Protein AF-A0A0E4FQ91-F1 (afdb_monomer)

Solvent-accessible surface area (backbone atoms only — not comparable to full-atom values): 6405 Å² total; per-residue (Å²): 101,72,66,59,53,52,52,49,54,52,40,51,54,29,54,57,52,26,75,85,38,66,80,41,80,33,44,67,47,39,38,51,47,32,55,51,49,42,51,48,58,77,73,43,95,72,67,64,98,44,74,64,56,58,51,52,53,44,43,34,35,51,41,49,31,54,45,50,49,23,58,76,69,68,33,64,66,58,38,54,52,44,76,73,67,38,59,48,54,53,57,61,67,82,52,74,86,79,77,82,76,76,69,76,85,79,85,80,134

Radius of gyration: 15.17 Å; Cα contacts (8 Å, |Δi|>4): 86; chains: 1; bounding box: 36×26×53 Å

Mean predicted aligned error: 7.21 Å

pLDDT: mean 83.32, std 15.65, range [38.06, 96.88]

Structure (mmCIF, N/CA/C/O backbone):
data_AF-A0A0E4FQ91-F1
#
_entry.id   AF-A0A0E4FQ91-F1
#
loop_
_atom_site.group_PDB
_atom_site.id
_atom_site.type_symbol
_atom_site.label_atom_id
_atom_site.label_alt_id
_atom_site.label_comp_id
_atom_site.label_asym_id
_atom_site.label_entity_id
_atom_site.label_seq_id
_atom_site.pdbx_PDB_ins_code
_atom_site.Cartn_x
_atom_site.Cartn_y
_atom_site.Cartn_z
_atom_site.occupancy
_atom_site.B_iso_or_equiv
_atom_site.auth_seq_id
_atom_site.auth_comp_id
_atom_site.auth_asym_id
_atom_site.auth_atom_id
_atom_site.pdbx_PDB_model_num
ATOM 1 N N . MET A 1 1 ? 5.408 -4.287 -18.790 1.00 55.72 1 MET A N 1
ATOM 2 C CA . MET A 1 1 ? 5.088 -2.857 -18.573 1.00 55.72 1 MET A CA 1
ATOM 3 C C . MET A 1 1 ? 3.587 -2.565 -18.554 1.00 55.72 1 MET A C 1
ATOM 5 O O . MET A 1 1 ? 3.161 -1.985 -17.570 1.00 55.72 1 MET A O 1
ATOM 9 N N . SER A 1 2 ? 2.768 -3.001 -19.529 1.00 72.88 2 SER A N 1
ATOM 10 C CA . SER A 1 2 ? 1.304 -2.787 -19.432 1.00 72.88 2 SER A CA 1
ATOM 11 C C . SER A 1 2 ? 0.683 -3.455 -18.199 1.00 72.88 2 SER A C 1
ATOM 13 O O . SER A 1 2 ? -0.237 -2.898 -17.622 1.00 72.88 2 SER A O 1
ATOM 15 N N . ALA A 1 3 ? 1.227 -4.597 -17.761 1.00 75.25 3 ALA A N 1
ATOM 16 C CA . ALA A 1 3 ? 0.795 -5.275 -16.539 1.00 75.25 3 ALA A CA 1
ATOM 17 C C . ALA A 1 3 ? 1.062 -4.448 -15.267 1.00 75.25 3 ALA A C 1
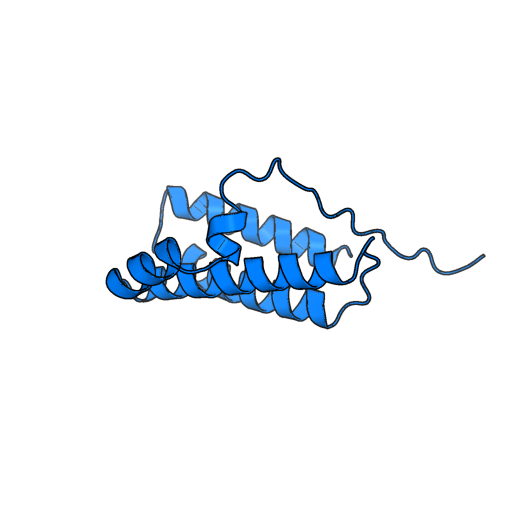ATOM 19 O O . ALA A 1 3 ? 0.170 -4.316 -14.446 1.00 75.25 3 ALA A O 1
ATOM 20 N N . ILE A 1 4 ? 2.247 -3.838 -15.128 1.00 81.81 4 ILE A N 1
ATOM 21 C CA . ILE A 1 4 ? 2.584 -2.991 -13.967 1.00 81.81 4 ILE A CA 1
ATOM 22 C C . ILE A 1 4 ? 1.685 -1.751 -13.937 1.00 81.81 4 ILE A C 1
ATOM 24 O O . ILE A 1 4 ? 1.090 -1.460 -12.905 1.00 81.81 4 ILE A O 1
ATOM 28 N N . SER A 1 5 ? 1.536 -1.056 -15.070 1.00 83.81 5 SER A N 1
ATOM 29 C CA . SER A 1 5 ? 0.665 0.123 -15.161 1.00 83.81 5 SER A CA 1
ATOM 30 C C . SER A 1 5 ? -0.794 -0.216 -14.849 1.00 83.81 5 SER A C 1
ATOM 32 O O . SER A 1 5 ? -1.398 0.453 -14.021 1.00 83.81 5 SER A O 1
ATOM 34 N N . ALA A 1 6 ? -1.331 -1.299 -15.422 1.00 85.44 6 ALA A N 1
ATOM 35 C CA . ALA A 1 6 ? -2.694 -1.745 -15.139 1.00 85.44 6 ALA A CA 1
ATOM 36 C C . ALA A 1 6 ? -2.888 -2.145 -13.666 1.00 85.44 6 ALA A C 1
ATOM 38 O O . ALA A 1 6 ? -3.923 -1.840 -13.078 1.00 85.44 6 ALA A O 1
ATOM 39 N N . SER A 1 7 ? -1.891 -2.788 -13.047 1.00 85.75 7 SER A N 1
ATOM 40 C CA . SER A 1 7 ? -1.927 -3.123 -11.619 1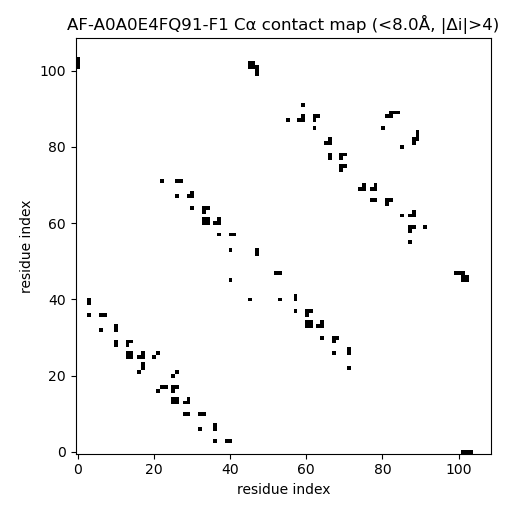.00 85.75 7 SER A CA 1
ATOM 41 C C . SER A 1 7 ? -1.921 -1.878 -10.731 1.00 85.75 7 SER A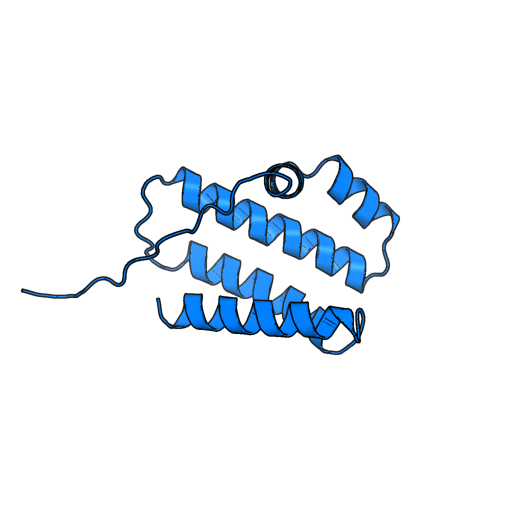 C 1
ATOM 43 O O . SER A 1 7 ? -2.646 -1.841 -9.741 1.00 85.75 7 SER A O 1
ATOM 45 N N . ILE A 1 8 ? -1.143 -0.849 -11.084 1.00 88.50 8 ILE A N 1
ATOM 46 C CA . ILE A 1 8 ? -1.132 0.432 -10.364 1.00 88.50 8 ILE A CA 1
ATOM 47 C C . ILE A 1 8 ? -2.479 1.145 -10.523 1.00 88.50 8 ILE A C 1
ATOM 49 O O . ILE A 1 8 ? -3.040 1.599 -9.532 1.00 88.50 8 ILE A O 1
ATOM 53 N N . GLU A 1 9 ? -3.028 1.211 -11.736 1.00 89.75 9 GLU A N 1
ATOM 54 C CA . GLU A 1 9 ? -4.341 1.820 -11.988 1.00 89.75 9 GLU A CA 1
ATOM 55 C C . GLU A 1 9 ? -5.449 1.125 -11.185 1.00 89.75 9 GLU A C 1
ATOM 57 O O . GLU A 1 9 ? -6.243 1.789 -10.520 1.00 89.75 9 GLU A O 1
ATOM 62 N N . ALA A 1 10 ? -5.471 -0.211 -11.185 1.00 90.31 10 ALA A N 1
ATOM 63 C CA . ALA A 1 10 ? -6.420 -0.983 -10.389 1.00 90.31 10 ALA A CA 1
ATOM 64 C C . ALA A 1 10 ? -6.263 -0.710 -8.885 1.00 90.31 10 ALA A C 1
ATOM 66 O O . ALA A 1 10 ? -7.258 -0.496 -8.194 1.00 90.31 10 ALA A O 1
ATOM 67 N N . LEU A 1 11 ? -5.021 -0.658 -8.392 1.00 92.50 11 LEU A N 1
ATOM 68 C CA . LEU A 1 11 ? -4.720 -0.352 -6.996 1.00 92.50 11 LEU A CA 1
ATOM 69 C C . LEU A 1 11 ? -5.211 1.048 -6.598 1.00 92.50 11 LEU A C 1
ATOM 71 O O . LEU A 1 11 ? -5.827 1.189 -5.546 1.00 92.50 11 LEU A O 1
ATOM 75 N N . VAL A 1 12 ? -4.987 2.065 -7.435 1.00 91.88 12 VAL A N 1
ATOM 76 C CA . VAL A 1 12 ? -5.462 3.437 -7.185 1.00 91.88 12 VAL A CA 1
ATOM 77 C C . VAL A 1 12 ? -6.986 3.479 -7.100 1.00 91.88 12 VAL A C 1
ATOM 79 O O . VAL A 1 12 ? -7.524 4.075 -6.172 1.00 91.88 12 VAL A O 1
ATOM 82 N N . LEU A 1 13 ? -7.683 2.809 -8.022 1.00 92.19 13 LEU A N 1
ATOM 83 C CA . LEU A 1 13 ? -9.147 2.747 -8.012 1.00 92.19 13 LEU A CA 1
ATOM 84 C C . LEU A 1 13 ? -9.695 2.029 -6.773 1.00 92.19 13 LEU A C 1
ATOM 86 O O . LEU A 1 13 ? -10.714 2.445 -6.228 1.00 92.19 13 LEU A O 1
ATOM 90 N N . ASP A 1 14 ? -9.049 0.952 -6.325 1.00 93.62 14 ASP A N 1
ATOM 91 C CA . ASP A 1 14 ? -9.479 0.246 -5.116 1.00 93.62 14 ASP A CA 1
ATOM 92 C C . ASP A 1 14 ? -9.211 1.071 -3.847 1.00 93.62 14 ASP A C 1
ATOM 94 O O . ASP A 1 14 ? -10.063 1.101 -2.960 1.00 93.62 14 ASP A O 1
ATOM 98 N N . VAL A 1 15 ? -8.088 1.796 -3.771 1.00 91.31 15 VAL A N 1
ATOM 99 C CA . VAL A 1 15 ? -7.806 2.728 -2.664 1.00 91.31 15 VAL A CA 1
ATOM 100 C C . VAL A 1 15 ? -8.810 3.885 -2.638 1.00 91.31 15 VAL A C 1
ATOM 102 O O . VAL A 1 15 ? -9.291 4.234 -1.564 1.00 91.31 15 VAL A O 1
ATOM 105 N N . ASP A 1 16 ? -9.175 4.447 -3.792 1.00 92.12 16 ASP A N 1
ATOM 106 C CA . ASP A 1 16 ? -10.173 5.522 -3.892 1.00 92.12 16 ASP A CA 1
ATOM 107 C C . ASP A 1 16 ? -11.542 5.075 -3.350 1.00 92.12 16 ASP A C 1
ATOM 109 O O . ASP A 1 16 ? -12.130 5.736 -2.496 1.00 92.12 16 ASP A O 1
ATOM 113 N N . ARG A 1 17 ? -11.996 3.869 -3.720 1.00 90.75 17 ARG A N 1
ATOM 114 C CA . ARG A 1 17 ? -13.243 3.280 -3.190 1.00 90.75 17 ARG A CA 1
ATOM 115 C C . ARG A 1 17 ? -13.242 3.102 -1.671 1.00 90.75 17 ARG A C 1
ATOM 117 O O . ARG A 1 17 ? -14.308 3.094 -1.057 1.00 90.75 17 ARG A O 1
ATOM 124 N N . MET A 1 18 ? -12.073 2.934 -1.053 1.00 90.69 18 MET A N 1
ATOM 125 C CA . MET A 1 18 ? -11.973 2.811 0.403 1.00 90.69 18 MET A CA 1
ATOM 126 C C . MET A 1 18 ? -12.255 4.125 1.143 1.00 90.69 18 MET A C 1
ATOM 128 O O . MET A 1 18 ? -12.446 4.085 2.355 1.00 90.69 18 MET A O 1
ATOM 132 N N . ILE A 1 19 ? -12.294 5.276 0.465 1.00 89.00 19 ILE A N 1
ATOM 133 C CA . ILE A 1 19 ? -12.696 6.544 1.093 1.00 89.00 19 ILE A CA 1
ATOM 134 C C . ILE A 1 19 ? -14.153 6.456 1.561 1.00 89.00 19 ILE A C 1
ATOM 136 O O . ILE A 1 19 ? -14.461 6.836 2.692 1.00 89.00 19 ILE A O 1
ATOM 140 N N . ASP A 1 20 ? -15.021 5.898 0.716 1.00 92.06 20 ASP A N 1
ATOM 141 C CA . ASP A 1 20 ? -16.444 5.728 1.012 1.00 92.06 20 ASP A CA 1
ATOM 142 C C . ASP A 1 20 ? -16.711 4.463 1.840 1.00 92.06 20 ASP A C 1
ATOM 144 O O . ASP A 1 20 ? -17.520 4.482 2.770 1.00 92.06 20 ASP A O 1
ATOM 148 N N . GLU A 1 21 ? -16.009 3.361 1.540 1.00 91.56 21 GLU A N 1
ATOM 149 C CA . GLU A 1 21 ? -16.174 2.076 2.231 1.00 91.56 21 GLU A CA 1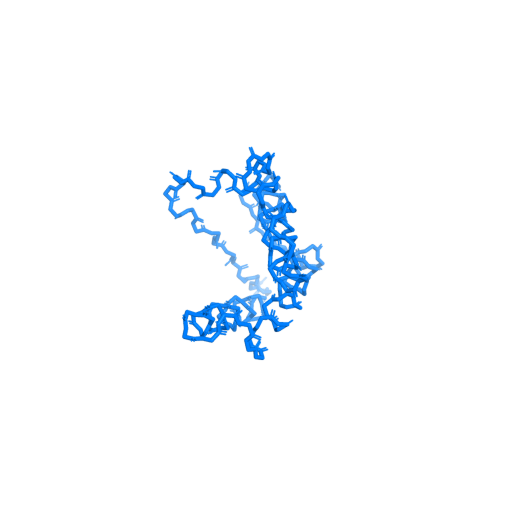
ATOM 150 C C . GLU A 1 21 ? -14.826 1.491 2.717 1.00 91.56 21 GLU A C 1
ATOM 152 O O . GLU A 1 21 ? -14.288 0.547 2.128 1.00 91.56 21 GLU A O 1
ATOM 157 N N . PRO A 1 22 ? -14.269 1.991 3.841 1.00 84.19 22 PRO A N 1
ATOM 158 C CA . PRO A 1 22 ? -12.899 1.673 4.272 1.00 84.19 22 PRO A CA 1
ATOM 159 C C . PRO A 1 22 ? -12.627 0.202 4.599 1.00 84.19 22 PRO A C 1
ATOM 161 O O . PRO A 1 22 ? -11.478 -0.232 4.620 1.00 84.19 22 PRO A O 1
ATOM 164 N N . PHE A 1 23 ? -13.676 -0.565 4.897 1.00 90.12 23 PHE A N 1
ATOM 165 C CA . PHE A 1 23 ? -13.588 -1.978 5.277 1.00 90.12 23 PHE A CA 1
ATOM 166 C C . PHE A 1 23 ? -14.379 -2.897 4.337 1.00 90.12 23 PHE A C 1
ATOM 168 O O . PHE A 1 23 ? -14.628 -4.047 4.697 1.00 90.12 23 PHE A O 1
ATOM 175 N N . GLY A 1 24 ? -14.798 -2.383 3.176 1.00 90.50 24 GLY A N 1
ATOM 176 C CA . GLY A 1 24 ? -15.525 -3.143 2.163 1.00 90.50 24 GLY A CA 1
ATOM 177 C C . GLY A 1 24 ? -14.619 -4.060 1.343 1.00 90.50 24 GLY A C 1
ATOM 178 O O . GLY A 1 24 ? -13.446 -4.277 1.662 1.00 90.50 24 GLY A O 1
ATOM 179 N N . ASP A 1 25 ? -15.149 -4.559 0.228 1.00 93.81 25 ASP A N 1
ATOM 180 C CA . ASP A 1 25 ? -14.460 -5.512 -0.655 1.00 93.81 25 ASP A CA 1
ATOM 181 C C . ASP A 1 25 ? -13.154 -4.971 -1.261 1.00 93.81 25 ASP A C 1
ATOM 183 O O . ASP A 1 25 ? -12.298 -5.750 -1.690 1.00 93.81 25 ASP A O 1
ATOM 187 N N . SER A 1 26 ? -12.981 -3.648 -1.293 1.00 93.81 26 SER A N 1
ATOM 188 C CA . SER A 1 26 ? -11.766 -2.996 -1.788 1.00 93.81 26 SER A CA 1
ATOM 189 C C . SER A 1 26 ? -10.554 -3.255 -0.891 1.00 93.81 26 SER A C 1
ATOM 191 O O . S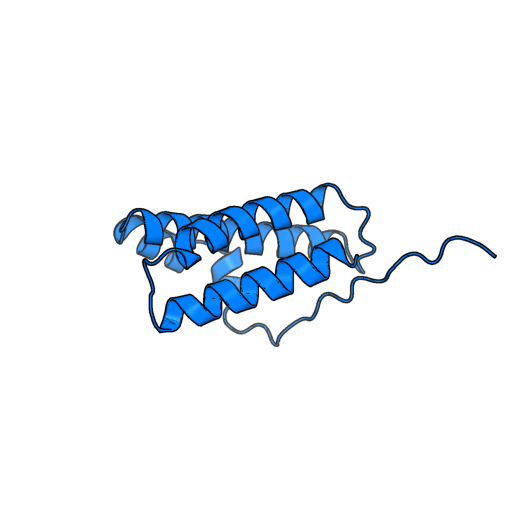ER A 1 26 ? -9.451 -3.417 -1.401 1.00 93.81 26 SER A O 1
ATOM 193 N N . LEU A 1 27 ? -10.723 -3.375 0.430 1.00 94.19 27 LEU A N 1
ATOM 194 C CA . LEU A 1 27 ? -9.589 -3.532 1.349 1.00 94.19 27 LEU A CA 1
ATOM 195 C C . LEU A 1 27 ? -8.820 -4.857 1.132 1.00 94.19 27 LEU A C 1
ATOM 197 O O . LEU A 1 27 ? -7.600 -4.814 0.948 1.00 94.19 27 LEU A O 1
ATOM 201 N N . PRO A 1 28 ? -9.472 -6.037 1.075 1.00 96.06 28 PRO A N 1
ATOM 202 C CA . PRO A 1 28 ? -8.796 -7.284 0.708 1.00 96.06 28 PRO A CA 1
ATOM 203 C C . PRO A 1 28 ? -8.141 -7.250 -0.682 1.00 96.06 28 PRO A C 1
ATOM 205 O O . PRO A 1 28 ? -7.094 -7.875 -0.887 1.00 96.06 28 PRO A O 1
ATOM 208 N N . ARG A 1 29 ? -8.734 -6.515 -1.636 1.00 95.62 29 ARG A N 1
ATOM 209 C CA . ARG A 1 29 ? -8.174 -6.333 -2.983 1.00 95.62 29 ARG A CA 1
ATOM 210 C C . ARG A 1 29 ? -6.905 -5.497 -2.944 1.00 95.62 29 ARG A C 1
ATOM 212 O O . ARG A 1 29 ? -5.905 -5.942 -3.491 1.00 95.62 29 ARG A O 1
ATOM 219 N N . VAL A 1 30 ? -6.899 -4.369 -2.233 1.00 95.38 30 VAL A N 1
ATOM 220 C CA . VAL A 1 30 ? -5.706 -3.529 -2.035 1.00 95.38 30 VAL A CA 1
ATOM 221 C C . VAL A 1 30 ? -4.558 -4.341 -1.442 1.00 95.38 30 VAL A C 1
ATOM 223 O O . VAL A 1 30 ? -3.459 -4.329 -1.989 1.00 95.38 30 VAL A O 1
ATOM 226 N N . ILE A 1 31 ? -4.813 -5.108 -0.376 1.00 96.19 31 ILE A N 1
ATOM 227 C CA . ILE A 1 31 ? -3.795 -5.960 0.262 1.00 96.19 31 ILE A CA 1
ATOM 228 C C . ILE A 1 31 ? -3.205 -6.948 -0.758 1.00 96.19 31 ILE A C 1
ATOM 230 O O . ILE A 1 31 ? -1.987 -7.050 -0.903 1.00 96.19 31 ILE A O 1
ATOM 234 N N . THR A 1 32 ? -4.062 -7.635 -1.514 1.00 96.12 32 THR A N 1
ATOM 235 C CA . THR A 1 32 ? -3.629 -8.617 -2.519 1.00 96.12 32 THR A CA 1
ATOM 236 C C . THR A 1 32 ? -2.857 -7.959 -3.668 1.00 96.12 32 THR A C 1
ATOM 238 O O . THR A 1 32 ? -1.800 -8.448 -4.070 1.00 96.12 32 THR A O 1
ATOM 241 N N . SER A 1 33 ? -3.350 -6.829 -4.176 1.00 94.56 33 SER A N 1
ATOM 242 C CA . SER A 1 33 ? -2.750 -6.074 -5.276 1.00 94.56 33 SER A CA 1
ATOM 243 C C . SER A 1 33 ? -1.384 -5.503 -4.906 1.00 94.56 33 SER A C 1
ATOM 245 O O . SER A 1 33 ? -0.476 -5.555 -5.729 1.00 94.56 33 SER A O 1
ATOM 247 N N . LEU A 1 34 ? -1.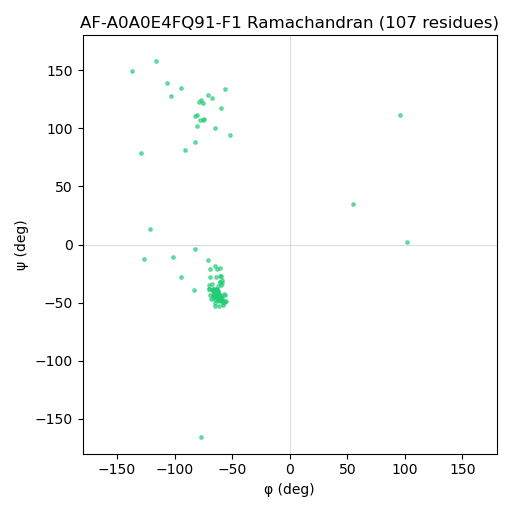190 -5.034 -3.667 1.00 95.62 34 LEU A N 1
ATOM 248 C CA . LEU A 1 34 ? 0.115 -4.580 -3.172 1.00 95.62 34 LEU A CA 1
ATOM 249 C C . LEU A 1 34 ? 1.146 -5.715 -3.178 1.00 95.62 34 LEU A C 1
ATOM 251 O O . LEU A 1 34 ? 2.247 -5.546 -3.703 1.00 95.62 34 LEU A O 1
ATOM 255 N N . ALA A 1 35 ? 0.778 -6.890 -2.657 1.00 94.50 35 ALA A N 1
ATOM 256 C CA . ALA A 1 35 ? 1.654 -8.060 -2.664 1.00 94.50 35 ALA A CA 1
ATOM 257 C C . ALA A 1 35 ? 1.979 -8.521 -4.096 1.00 94.50 35 ALA A C 1
ATOM 259 O O . ALA A 1 35 ? 3.137 -8.793 -4.414 1.00 94.50 35 ALA A O 1
ATOM 260 N N . SER A 1 36 ? 0.972 -8.554 -4.975 1.00 93.75 36 SER A N 1
ATOM 261 C CA . SER A 1 36 ? 1.141 -8.938 -6.379 1.00 93.75 36 SER A CA 1
ATOM 262 C C . SER A 1 36 ? 1.994 -7.940 -7.162 1.00 93.75 36 SER A C 1
ATOM 264 O O . 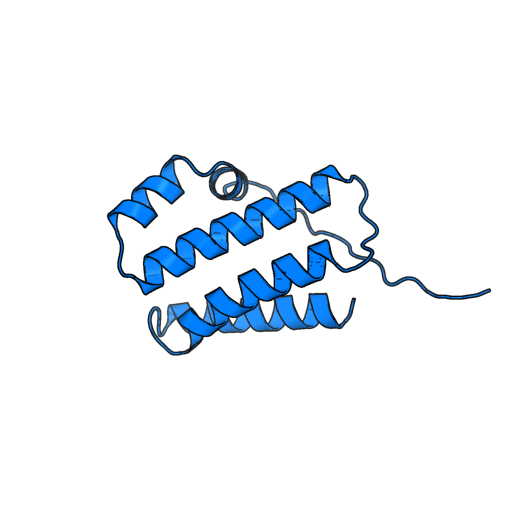SER A 1 36 ? 2.801 -8.350 -7.996 1.00 93.75 36 SER A O 1
ATOM 266 N N . LEU A 1 37 ? 1.827 -6.637 -6.927 1.00 92.38 37 LEU A N 1
ATOM 267 C CA . LEU A 1 37 ? 2.610 -5.595 -7.585 1.00 92.38 37 LEU A CA 1
ATOM 268 C C . LEU A 1 37 ? 4.073 -5.660 -7.145 1.00 92.38 37 LEU A C 1
ATOM 270 O O . LEU A 1 37 ? 4.955 -5.606 -7.998 1.00 92.38 37 LEU A O 1
ATOM 274 N N . ARG A 1 38 ? 4.327 -5.855 -5.845 1.00 92.69 38 ARG A N 1
ATOM 275 C CA . ARG A 1 38 ? 5.678 -6.063 -5.307 1.00 92.69 38 ARG A CA 1
ATOM 276 C C . ARG A 1 38 ? 6.366 -7.250 -5.982 1.00 92.69 38 ARG A C 1
ATOM 278 O O . ARG A 1 38 ? 7.478 -7.109 -6.476 1.00 92.69 38 ARG A O 1
ATOM 285 N N . GLU A 1 39 ? 5.685 -8.392 -6.067 1.00 90.94 39 GLU A N 1
ATOM 286 C CA . GLU A 1 39 ? 6.217 -9.584 -6.741 1.00 90.94 39 GLU A CA 1
ATOM 287 C C . GLU A 1 39 ? 6.475 -9.335 -8.233 1.00 90.94 39 GLU A C 1
ATOM 289 O O . GLU A 1 39 ? 7.510 -9.719 -8.774 1.00 90.94 39 GLU A O 1
ATOM 294 N N . THR A 1 40 ? 5.558 -8.631 -8.901 1.00 88.88 40 THR A N 1
ATOM 295 C CA . THR A 1 40 ? 5.712 -8.275 -10.318 1.00 88.88 40 THR A CA 1
ATOM 296 C C . THR A 1 40 ? 6.935 -7.387 -10.533 1.00 88.88 40 THR A C 1
ATOM 298 O O . THR A 1 40 ? 7.660 -7.589 -11.502 1.00 88.88 40 THR A O 1
ATOM 301 N N . ILE A 1 41 ? 7.186 -6.422 -9.645 1.00 87.56 41 ILE A N 1
ATOM 302 C CA . ILE A 1 41 ? 8.360 -5.543 -9.720 1.00 87.56 41 ILE A CA 1
ATOM 303 C C . ILE A 1 41 ? 9.655 -6.338 -9.534 1.00 87.56 41 ILE A C 1
ATOM 305 O O . ILE A 1 41 ? 10.589 -6.137 -10.300 1.00 87.56 41 ILE A O 1
ATOM 309 N N . LEU A 1 42 ? 9.696 -7.272 -8.580 1.00 86.19 42 LEU A N 1
ATOM 310 C CA . LEU A 1 42 ? 10.886 -8.086 -8.302 1.00 86.19 42 LEU A CA 1
ATOM 311 C C . LEU A 1 42 ? 11.218 -9.098 -9.408 1.00 86.19 42 LEU A C 1
ATOM 313 O O . LEU A 1 42 ? 12.375 -9.474 -9.572 1.00 86.19 42 LEU A O 1
ATOM 317 N N . THR A 1 43 ? 10.210 -9.562 -10.147 1.00 86.12 43 THR A N 1
ATOM 318 C CA . THR A 1 43 ? 10.360 -10.611 -11.173 1.00 86.12 43 THR A CA 1
ATOM 319 C C . THR A 1 43 ? 10.398 -10.075 -12.602 1.00 86.12 43 THR A C 1
ATOM 321 O O . THR A 1 43 ? 10.702 -10.822 -13.532 1.00 86.12 43 THR A O 1
ATOM 324 N N . THR A 1 44 ? 10.087 -8.793 -12.800 1.00 82.88 44 THR A N 1
ATOM 325 C CA . THR A 1 44 ? 10.157 -8.138 -14.108 1.00 82.88 44 THR A CA 1
ATOM 326 C C . THR A 1 44 ? 11.498 -7.435 -14.262 1.00 82.88 44 THR A C 1
ATOM 328 O O . THR A 1 44 ? 11.893 -6.664 -13.395 1.00 82.88 44 THR A O 1
ATOM 331 N N . ASP A 1 45 ? 12.148 -7.599 -15.415 1.00 78.44 45 ASP A N 1
ATOM 332 C CA . ASP A 1 45 ? 13.300 -6.772 -15.784 1.00 78.44 45 ASP A CA 1
ATOM 333 C C . ASP A 1 45 ? 12.860 -5.306 -15.956 1.00 78.44 45 ASP A C 1
ATOM 335 O O . ASP A 1 45 ? 12.274 -4.923 -16.978 1.00 78.44 45 ASP A O 1
ATOM 339 N N . ILE A 1 46 ? 13.117 -4.481 -14.940 1.00 77.56 46 ILE A N 1
ATOM 340 C CA . ILE A 1 46 ? 12.833 -3.044 -14.940 1.00 77.56 46 ILE A CA 1
ATOM 341 C C . ILE A 1 46 ? 14.140 -2.285 -15.157 1.00 77.56 46 ILE A C 1
ATOM 343 O O . ILE A 1 46 ? 15.120 -2.480 -14.446 1.00 77.56 46 ILE A O 1
ATOM 347 N N . LEU A 1 47 ? 14.139 -1.386 -16.141 1.00 72.62 47 LEU A N 1
ATOM 348 C CA . LEU A 1 47 ? 15.188 -0.381 -16.284 1.00 72.62 47 LEU A CA 1
ATOM 349 C C . LEU A 1 47 ? 14.886 0.762 -15.312 1.00 72.62 47 LEU A C 1
ATOM 351 O O . LEU A 1 47 ? 13.895 1.468 -15.503 1.00 72.62 47 LEU A O 1
ATOM 355 N N . ALA A 1 48 ? 15.725 0.906 -14.292 1.00 74.06 48 ALA A N 1
ATOM 356 C CA . ALA A 1 48 ? 15.731 2.023 -13.354 1.00 74.06 48 ALA A CA 1
ATOM 357 C C . ALA A 1 48 ? 17.046 2.803 -13.483 1.00 74.06 48 ALA A C 1
ATOM 359 O O . ALA A 1 48 ? 18.033 2.262 -13.992 1.00 74.06 48 ALA A O 1
ATOM 360 N N . ASP A 1 49 ? 17.037 4.064 -13.051 1.00 75.00 49 ASP A N 1
ATOM 361 C CA . ASP A 1 49 ? 18.228 4.915 -13.075 1.00 75.00 49 ASP A CA 1
ATOM 362 C C . ASP A 1 49 ? 19.253 4.437 -12.027 1.00 75.00 49 ASP A C 1
ATOM 364 O O . ASP A 1 49 ? 20.454 4.435 -12.305 1.00 75.00 49 ASP A O 1
ATOM 368 N N . ASP A 1 50 ? 18.779 3.938 -10.877 1.00 78.62 50 ASP A N 1
ATOM 369 C CA . ASP A 1 50 ? 19.573 3.224 -9.872 1.00 78.62 50 ASP A CA 1
ATOM 370 C C . ASP A 1 50 ? 18.827 1.978 -9.339 1.00 78.62 50 ASP A C 1
ATOM 372 O O . ASP A 1 50 ? 17.600 1.935 -9.251 1.00 78.62 50 ASP A O 1
ATOM 376 N N . ALA A 1 51 ? 19.572 0.940 -8.946 1.00 78.62 51 ALA A N 1
ATOM 377 C CA . ALA A 1 51 ? 19.035 -0.219 -8.234 1.00 78.62 51 ALA A CA 1
ATOM 378 C C . ALA A 1 51 ? 18.361 0.186 -6.910 1.00 78.62 51 ALA A C 1
ATOM 380 O O . ALA A 1 51 ? 17.376 -0.438 -6.505 1.00 78.62 51 ALA A O 1
ATOM 381 N N . SER A 1 52 ? 18.840 1.266 -6.284 1.00 84.38 52 SER A N 1
ATOM 382 C CA . SER A 1 52 ? 18.230 1.841 -5.082 1.00 84.38 52 SER A CA 1
ATOM 383 C C . SER A 1 52 ? 16.778 2.299 -5.302 1.00 84.38 52 SER A C 1
ATOM 385 O O . SER A 1 52 ? 15.972 2.211 -4.375 1.00 84.38 52 SER A O 1
ATOM 387 N N . ASP A 1 53 ? 16.388 2.671 -6.529 1.00 83.50 53 ASP A N 1
ATOM 388 C CA . ASP A 1 53 ? 15.002 3.040 -6.855 1.00 83.50 53 ASP A CA 1
ATOM 389 C C . ASP A 1 53 ? 14.056 1.832 -6.765 1.00 83.50 53 ASP A C 1
ATOM 391 O O . ASP A 1 53 ? 12.926 1.942 -6.279 1.00 83.50 53 ASP A O 1
ATOM 395 N N . ILE A 1 54 ? 14.519 0.656 -7.211 1.00 85.50 54 ILE A N 1
ATOM 396 C CA . ILE A 1 54 ? 13.752 -0.598 -7.141 1.00 85.50 54 ILE A CA 1
ATOM 397 C C . ILE A 1 54 ? 13.626 -1.073 -5.690 1.00 85.50 54 ILE A C 1
ATOM 399 O O . ILE A 1 54 ? 12.561 -1.545 -5.277 1.00 85.50 54 ILE A O 1
ATOM 403 N N . GLU A 1 55 ? 14.679 -0.913 -4.892 1.00 87.25 55 GLU A N 1
ATOM 404 C CA . GLU A 1 55 ? 14.639 -1.205 -3.458 1.00 87.25 55 GLU A CA 1
ATOM 405 C C . GLU A 1 55 ? 13.663 -0.272 -2.730 1.00 87.25 55 GLU A C 1
ATOM 407 O O . GLU A 1 55 ? 12.817 -0.744 -1.967 1.00 87.25 55 GLU A O 1
ATOM 412 N N . ALA A 1 56 ? 13.703 1.030 -3.026 1.00 87.81 56 ALA A N 1
ATOM 413 C CA . ALA A 1 56 ? 12.831 2.030 -2.415 1.00 87.81 56 ALA A CA 1
ATOM 414 C C . ALA A 1 56 ? 11.345 1.793 -2.736 1.00 87.81 56 ALA A C 1
ATOM 416 O O . ALA A 1 56 ? 10.504 1.804 -1.828 1.00 87.81 56 ALA A O 1
ATOM 417 N N . ILE A 1 57 ? 10.995 1.517 -4.001 1.00 87.38 57 I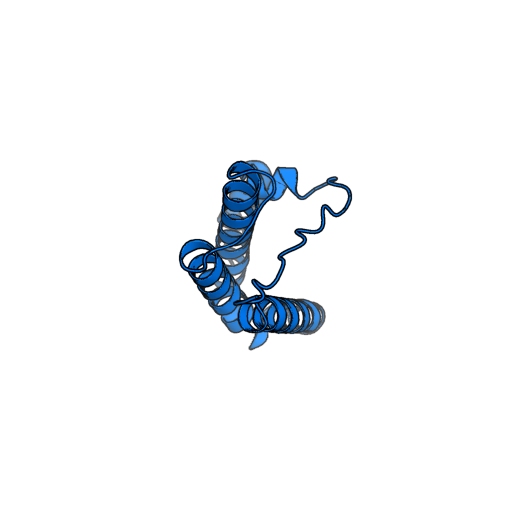LE A N 1
ATOM 418 C CA . ILE A 1 57 ? 9.600 1.216 -4.365 1.00 87.38 57 ILE A CA 1
ATOM 419 C C . ILE A 1 57 ? 9.133 -0.105 -3.743 1.00 87.38 57 ILE A C 1
ATOM 421 O O . ILE A 1 57 ? 8.003 -0.195 -3.264 1.00 87.38 57 ILE A O 1
ATOM 425 N N . THR A 1 58 ? 10.001 -1.118 -3.675 1.00 91.06 58 THR A N 1
ATOM 426 C CA . THR A 1 58 ? 9.673 -2.408 -3.050 1.00 91.06 58 THR A CA 1
ATOM 427 C C . THR A 1 58 ? 9.437 -2.248 -1.548 1.00 91.06 58 THR A C 1
ATOM 429 O O . THR A 1 58 ? 8.453 -2.777 -1.027 1.00 91.06 58 THR A O 1
ATOM 432 N N . ALA A 1 59 ? 10.285 -1.478 -0.860 1.00 92.88 59 ALA A N 1
ATOM 433 C CA . ALA A 1 59 ? 10.127 -1.159 0.557 1.00 92.88 59 ALA A CA 1
ATOM 434 C C . ALA A 1 59 ? 8.831 -0.377 0.821 1.00 92.88 59 ALA A C 1
ATOM 436 O O . ALA A 1 59 ? 8.109 -0.672 1.773 1.00 92.88 59 ALA A O 1
ATOM 437 N N . THR A 1 60 ? 8.485 0.560 -0.065 1.00 91.94 60 THR A N 1
ATOM 438 C CA . THR A 1 60 ? 7.227 1.318 0.007 1.00 91.94 60 THR A CA 1
ATOM 439 C C . THR A 1 60 ? 6.007 0.402 -0.123 1.00 91.94 60 THR A C 1
ATOM 441 O O . THR A 1 60 ? 5.088 0.462 0.696 1.00 91.94 60 THR A O 1
ATOM 444 N N . LEU A 1 61 ? 5.998 -0.493 -1.116 1.00 93.75 61 LEU A N 1
ATOM 445 C CA . LEU A 1 61 ? 4.899 -1.443 -1.316 1.00 93.75 61 LEU A CA 1
ATOM 446 C C . LEU A 1 61 ? 4.753 -2.418 -0.145 1.00 93.75 61 LEU A C 1
ATOM 448 O O . LEU A 1 61 ? 3.629 -2.729 0.254 1.00 93.75 61 LEU A O 1
ATOM 452 N N . ASP A 1 62 ? 5.868 -2.883 0.425 1.00 95.62 62 ASP A N 1
ATOM 453 C CA . ASP A 1 62 ? 5.850 -3.746 1.607 1.00 95.62 62 ASP A CA 1
ATOM 454 C C . ASP A 1 62 ? 5.290 -3.024 2.839 1.00 95.62 62 ASP A C 1
ATOM 456 O O . ASP A 1 62 ? 4.429 -3.555 3.547 1.00 95.62 62 ASP A O 1
ATOM 460 N N . SER A 1 63 ? 5.720 -1.781 3.052 1.00 94.50 63 SER A N 1
ATOM 461 C CA . SER A 1 63 ? 5.227 -0.929 4.128 1.00 94.50 63 SER A CA 1
ATOM 462 C C . SER A 1 63 ? 3.714 -0.718 4.039 1.00 94.50 63 SER A C 1
ATOM 464 O O . SER A 1 63 ? 2.975 -1.016 4.986 1.00 94.50 63 SER A O 1
ATOM 466 N N . PHE A 1 64 ? 3.212 -0.325 2.864 1.00 94.62 64 PHE A N 1
ATOM 467 C CA . PHE A 1 64 ? 1.775 -0.176 2.639 1.00 94.62 64 PHE A CA 1
ATOM 468 C C . PHE A 1 64 ? 1.033 -1.495 2.835 1.00 94.62 64 PHE A C 1
ATOM 470 O O . PHE A 1 64 ? 0.011 -1.523 3.520 1.00 94.62 64 PHE A O 1
ATOM 477 N N . HIS A 1 65 ? 1.561 -2.609 2.327 1.00 96.69 65 HIS A N 1
ATOM 478 C CA . HIS A 1 65 ? 0.953 -3.920 2.535 1.00 96.69 65 HIS A CA 1
ATOM 479 C C . HIS A 1 65 ? 0.792 -4.247 4.030 1.00 96.69 65 HIS A C 1
ATOM 481 O O . HIS A 1 65 ? -0.272 -4.713 4.453 1.00 96.69 65 HIS A O 1
ATOM 487 N N . ARG A 1 66 ? 1.806 -3.959 4.856 1.00 96.75 66 ARG A N 1
ATOM 488 C CA . ARG A 1 66 ? 1.756 -4.163 6.315 1.00 96.75 66 ARG A CA 1
ATOM 489 C C . ARG A 1 66 ? 0.717 -3.262 6.985 1.00 96.75 66 ARG A C 1
ATOM 491 O O . ARG A 1 66 ? -0.042 -3.755 7.823 1.00 96.75 66 ARG A O 1
ATOM 498 N N . ILE A 1 67 ? 0.639 -1.989 6.591 1.00 94.62 67 ILE A N 1
ATOM 499 C CA . ILE A 1 67 ? -0.335 -1.021 7.120 1.00 94.62 67 ILE A CA 1
ATOM 500 C C . ILE A 1 67 ? -1.767 -1.430 6.758 1.00 94.62 67 ILE A C 1
ATOM 502 O O . ILE A 1 67 ? -2.597 -1.593 7.654 1.00 94.62 67 ILE A O 1
ATOM 506 N N . PHE A 1 68 ? -2.063 -1.682 5.479 1.00 95.06 68 PHE A N 1
ATOM 507 C CA . PHE A 1 68 ? -3.398 -2.107 5.042 1.00 95.06 68 PHE A CA 1
ATOM 508 C C . PHE A 1 68 ? -3.802 -3.454 5.653 1.00 95.06 68 PHE A C 1
ATOM 510 O O . PHE A 1 68 ? -4.950 -3.633 6.059 1.00 95.06 68 PHE A O 1
ATOM 517 N N . SER A 1 69 ? -2.855 -4.376 5.839 1.00 96.88 69 SER A N 1
ATOM 518 C CA . SER A 1 69 ? -3.113 -5.623 6.566 1.00 96.88 69 SER A CA 1
ATOM 519 C C . SER A 1 69 ? -3.479 -5.384 8.036 1.00 96.88 69 SER A C 1
ATOM 521 O O . SER A 1 69 ? -4.359 -6.061 8.568 1.00 96.88 69 SER A O 1
ATOM 523 N N . ALA A 1 70 ? -2.825 -4.435 8.713 1.00 95.81 70 ALA A N 1
ATOM 524 C CA . ALA A 1 70 ? -3.169 -4.061 10.085 1.00 95.81 70 ALA A CA 1
ATOM 525 C C . ALA A 1 70 ? -4.556 -3.397 10.167 1.00 95.81 70 ALA A C 1
ATOM 527 O O . ALA A 1 70 ? -5.333 -3.725 11.065 1.00 95.81 70 ALA A O 1
ATOM 528 N N . ILE A 1 71 ? -4.913 -2.561 9.184 1.00 93.38 71 ILE A N 1
ATOM 529 C CA . ILE A 1 71 ? -6.267 -2.000 9.026 1.00 93.38 71 ILE A CA 1
ATOM 530 C C . ILE A 1 71 ? -7.303 -3.122 8.879 1.00 93.38 71 ILE A C 1
ATOM 532 O O . ILE A 1 71 ? -8.294 -3.132 9.609 1.00 93.38 71 ILE A O 1
ATOM 536 N N . GLY A 1 72 ? -7.048 -4.111 8.016 1.00 93.75 72 GLY A N 1
ATOM 537 C CA . GLY A 1 72 ? -7.933 -5.268 7.823 1.00 93.75 72 GLY A CA 1
ATOM 538 C C . GLY A 1 72 ? -8.154 -6.090 9.090 1.00 93.75 72 GLY A C 1
ATOM 539 O O . GLY A 1 72 ? -9.261 -6.564 9.339 1.00 93.75 72 GLY A O 1
ATOM 540 N N . ARG A 1 73 ? -7.132 -6.197 9.945 1.00 95.50 73 ARG A N 1
ATOM 541 C CA . ARG A 1 73 ? -7.239 -6.848 11.262 1.00 95.50 73 ARG A CA 1
ATOM 542 C C . ARG A 1 73 ? -7.820 -5.951 12.357 1.00 95.50 73 ARG A C 1
ATOM 544 O O . ARG A 1 73 ? -8.012 -6.429 13.471 1.00 95.50 73 ARG A O 1
ATOM 551 N N . ARG A 1 74 ? -8.095 -4.674 12.065 1.00 93.62 74 ARG A N 1
ATOM 552 C CA . ARG A 1 74 ? -8.484 -3.644 13.048 1.00 93.62 74 ARG A CA 1
ATOM 553 C C . ARG A 1 74 ? -7.465 -3.511 14.190 1.00 93.62 74 ARG A C 1
ATOM 555 O O . ARG A 1 74 ? -7.820 -3.243 15.335 1.00 93.62 74 ARG A O 1
ATOM 562 N N . ASP A 1 75 ? -6.191 -3.697 13.864 1.00 96.56 75 ASP A N 1
ATOM 563 C CA . ASP A 1 75 ? -5.081 -3.700 14.812 1.00 96.56 75 ASP A CA 1
ATOM 564 C C . ASP A 1 75 ? -4.497 -2.289 14.959 1.00 96.56 75 ASP A C 1
ATOM 566 O O . ASP A 1 75 ? -3.503 -1.920 14.331 1.00 96.56 75 ASP A O 1
ATOM 570 N N . ALA A 1 76 ? -5.153 -1.473 15.787 1.00 93.31 76 ALA A N 1
ATOM 571 C CA . ALA A 1 76 ? -4.760 -0.083 16.014 1.00 93.31 76 ALA A CA 1
ATOM 572 C C . ALA A 1 76 ? -3.336 0.056 16.585 1.00 93.31 76 ALA A C 1
ATOM 574 O O . ALA A 1 76 ? -2.641 1.020 16.266 1.00 93.31 76 ALA A O 1
ATOM 575 N N . SER A 1 77 ? -2.881 -0.911 17.391 1.00 95.19 77 SER A N 1
ATOM 576 C CA . SER A 1 77 ? -1.529 -0.897 17.956 1.00 95.19 77 SER A CA 1
ATOM 577 C C . SER A 1 77 ? -0.476 -1.124 16.877 1.00 95.19 77 SER A C 1
ATOM 579 O O . SER A 1 77 ? 0.537 -0.427 16.860 1.00 95.19 77 SER A O 1
ATOM 581 N N . ALA A 1 78 ? -0.707 -2.074 15.966 1.00 93.62 78 ALA A N 1
ATOM 582 C CA . ALA A 1 78 ? 0.201 -2.303 14.849 1.00 93.62 78 ALA A CA 1
ATOM 583 C C . ALA A 1 78 ? 0.221 -1.113 13.884 1.00 93.62 78 ALA A C 1
ATOM 585 O O . ALA A 1 78 ? 1.299 -0.735 13.435 1.00 93.62 78 ALA A O 1
ATOM 586 N N . ILE A 1 79 ? -0.931 -0.489 13.607 1.00 91.56 79 ILE A N 1
ATOM 587 C CA . ILE A 1 79 ? -0.989 0.737 12.794 1.00 91.56 79 ILE A CA 1
ATOM 588 C C . ILE A 1 79 ? -0.135 1.832 13.440 1.00 91.56 79 ILE A C 1
ATOM 590 O O . ILE A 1 79 ? 0.746 2.380 12.784 1.00 91.56 79 ILE A O 1
ATOM 594 N N . ALA A 1 80 ? -0.340 2.108 14.731 1.00 92.88 80 ALA A N 1
ATOM 595 C CA . ALA A 1 80 ? 0.419 3.132 15.443 1.00 92.88 80 ALA A CA 1
ATOM 596 C C . ALA A 1 80 ? 1.930 2.859 15.393 1.00 92.88 80 ALA A C 1
ATOM 598 O O . ALA A 1 80 ? 2.691 3.743 15.009 1.00 92.88 80 ALA A O 1
ATOM 599 N N . ALA A 1 81 ? 2.354 1.628 15.693 1.00 93.88 81 ALA A N 1
ATOM 600 C CA . ALA A 1 81 ? 3.761 1.245 15.637 1.00 93.88 81 ALA A CA 1
ATOM 601 C C . ALA A 1 81 ? 4.356 1.439 14.231 1.00 93.88 81 ALA A C 1
ATOM 603 O O . ALA A 1 81 ? 5.391 2.083 14.086 1.00 93.88 81 ALA A O 1
ATOM 604 N N . LEU A 1 82 ? 3.676 0.952 13.187 1.00 91.44 82 LEU A N 1
ATOM 605 C CA . LEU A 1 82 ? 4.135 1.083 11.801 1.00 91.44 82 LEU A CA 1
ATOM 606 C C . LEU A 1 82 ? 4.254 2.551 11.384 1.00 91.44 82 LEU A C 1
ATOM 608 O O . LEU A 1 82 ? 5.301 2.961 10.899 1.00 91.44 82 LEU A O 1
ATOM 612 N N . THR A 1 83 ? 3.229 3.365 11.641 1.00 87.81 83 THR A N 1
ATOM 613 C CA . THR A 1 83 ? 3.242 4.788 11.257 1.00 87.81 83 THR A CA 1
ATOM 614 C C . THR A 1 83 ? 4.307 5.621 11.980 1.00 87.81 83 THR A C 1
ATOM 616 O O . THR A 1 83 ? 4.644 6.703 11.510 1.00 87.81 83 THR A O 1
ATOM 619 N N . GLN A 1 84 ? 4.844 5.136 13.106 1.00 89.06 84 GLN A N 1
ATOM 620 C CA . GLN A 1 84 ? 5.871 5.827 13.891 1.00 89.06 84 GLN A CA 1
ATOM 621 C C . GLN A 1 84 ? 7.302 5.404 13.559 1.00 89.06 84 GLN A C 1
ATOM 623 O O . GLN A 1 84 ? 8.220 6.188 13.787 1.00 89.06 84 GLN A O 1
ATOM 628 N N . SER A 1 85 ? 7.513 4.172 13.090 1.00 91.31 85 SER A N 1
ATOM 629 C CA . SER A 1 85 ? 8.863 3.606 12.951 1.00 91.31 85 SER A CA 1
ATOM 630 C C . SER A 1 85 ? 9.193 3.065 11.566 1.00 91.31 85 SER A C 1
ATOM 632 O O . SER A 1 85 ? 10.346 2.721 11.316 1.00 91.31 85 SER A O 1
ATOM 634 N N . ASP A 1 86 ? 8.207 2.898 10.686 1.00 93.06 86 ASP A N 1
ATOM 635 C CA . ASP A 1 86 ? 8.455 2.358 9.354 1.00 93.06 86 ASP A CA 1
ATOM 636 C C . ASP A 1 86 ? 9.051 3.440 8.446 1.00 93.06 86 ASP A C 1
ATOM 638 O O . ASP A 1 86 ? 8.369 4.382 8.044 1.00 93.06 86 ASP A O 1
ATOM 642 N N . GLN A 1 87 ? 10.349 3.317 8.157 1.00 91.25 87 GLN A N 1
ATOM 643 C CA . GLN A 1 87 ? 11.095 4.343 7.430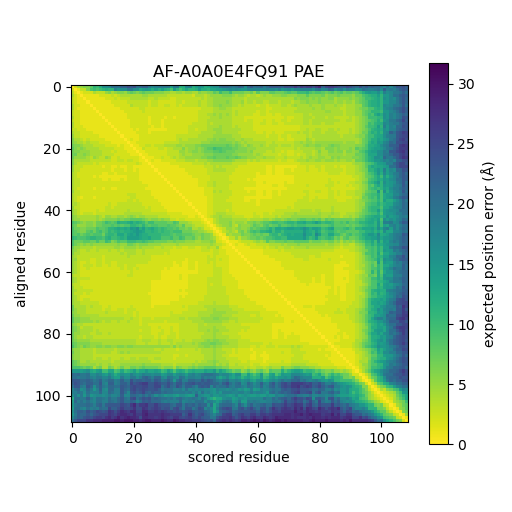 1.00 91.25 87 GLN A CA 1
ATOM 644 C C . GLN A 1 87 ? 10.562 4.545 6.010 1.00 91.25 87 GLN A C 1
ATOM 646 O O . GLN A 1 87 ? 10.416 5.683 5.590 1.00 91.25 87 GLN A O 1
ATOM 651 N N . ALA A 1 88 ? 10.196 3.471 5.304 1.00 90.81 88 ALA A N 1
ATOM 652 C CA . ALA A 1 88 ? 9.651 3.578 3.953 1.00 90.81 88 ALA A CA 1
ATOM 653 C C . ALA A 1 88 ? 8.313 4.329 3.945 1.00 90.81 88 ALA A C 1
ATOM 655 O O . ALA A 1 88 ? 8.082 5.167 3.078 1.00 90.81 88 ALA A O 1
ATOM 656 N N . PHE A 1 89 ? 7.452 4.096 4.942 1.00 89.06 89 PHE A N 1
ATOM 657 C CA . PHE A 1 89 ? 6.260 4.918 5.130 1.00 89.06 89 PHE A CA 1
ATOM 658 C C . PHE A 1 89 ? 6.632 6.373 5.409 1.00 89.06 89 PHE A C 1
ATOM 660 O O . PHE A 1 89 ? 6.152 7.254 4.707 1.00 89.06 89 PHE A O 1
ATOM 667 N N . ILE A 1 90 ? 7.488 6.639 6.398 1.00 88.81 90 ILE A N 1
ATOM 668 C CA . ILE A 1 90 ? 7.883 8.001 6.796 1.00 88.81 90 ILE A CA 1
ATOM 669 C C . ILE A 1 90 ? 8.480 8.770 5.617 1.00 88.81 90 ILE A C 1
ATOM 671 O O . ILE A 1 90 ? 8.103 9.917 5.393 1.00 88.81 90 ILE A O 1
ATOM 675 N N . ASP A 1 91 ? 9.333 8.125 4.828 1.00 86.56 91 ASP A N 1
ATOM 676 C CA . ASP A 1 91 ? 9.977 8.723 3.666 1.00 86.56 91 ASP A CA 1
ATOM 677 C C . ASP A 1 91 ? 8.961 9.106 2.592 1.00 86.56 91 ASP A C 1
ATOM 679 O O . ASP A 1 91 ? 9.185 10.082 1.891 1.00 86.56 91 ASP A O 1
ATOM 683 N N . THR A 1 92 ? 7.810 8.431 2.478 1.00 79.94 92 THR A N 1
ATOM 684 C CA . THR A 1 92 ? 6.748 8.883 1.557 1.00 79.94 92 THR A CA 1
ATOM 685 C C . THR A 1 92 ? 6.067 10.184 1.999 1.00 79.94 92 THR A C 1
ATOM 687 O O . THR A 1 92 ? 5.507 10.894 1.159 1.00 79.94 92 THR A O 1
ATOM 690 N N . TRP A 1 93 ? 6.144 10.559 3.283 1.00 67.75 93 TRP A N 1
ATOM 691 C CA . TRP A 1 93 ? 5.604 11.826 3.780 1.00 67.75 93 TRP A CA 1
ATOM 692 C C . TRP A 1 93 ? 6.566 12.976 3.479 1.00 67.75 93 TRP A C 1
ATOM 694 O O . TRP A 1 93 ? 7.548 13.202 4.178 1.00 67.75 93 TRP A O 1
ATOM 704 N N . GLY A 1 94 ? 6.243 13.758 2.449 1.00 60.12 94 GLY A N 1
ATOM 705 C CA . GLY A 1 94 ? 6.986 14.973 2.099 1.00 60.12 94 GLY A CA 1
ATOM 706 C C . GLY A 1 94 ? 7.946 14.826 0.920 1.00 60.12 94 GLY A C 1
ATOM 707 O O . GLY A 1 94 ? 8.581 15.812 0.547 1.00 60.12 94 GLY A O 1
ATOM 708 N N . GLN A 1 95 ? 8.011 13.654 0.282 1.00 58.16 95 GLN A N 1
ATOM 709 C CA . GLN A 1 95 ? 8.654 13.537 -1.026 1.00 58.16 95 GLN A CA 1
ATOM 710 C C . GLN A 1 95 ? 7.813 14.297 -2.064 1.00 58.16 95 GLN A C 1
ATOM 712 O O . GLN A 1 95 ? 6.609 14.035 -2.178 1.00 58.16 95 GLN A O 1
ATOM 717 N N . PRO A 1 96 ? 8.391 15.235 -2.843 1.00 53.00 96 PRO A N 1
ATOM 718 C CA . PRO A 1 96 ? 7.747 15.645 -4.084 1.00 53.00 96 PRO A CA 1
ATOM 719 C C . PRO A 1 96 ? 7.560 14.370 -4.909 1.00 53.00 96 PRO A C 1
ATOM 721 O O . PRO A 1 96 ? 8.472 13.556 -4.949 1.00 53.00 96 PRO A O 1
ATOM 724 N N . ALA A 1 97 ? 6.380 14.146 -5.490 1.00 52.06 97 ALA A N 1
ATOM 725 C CA . ALA A 1 97 ? 6.046 12.891 -6.162 1.00 52.06 97 ALA A CA 1
ATOM 726 C C . ALA A 1 97 ? 7.120 12.496 -7.200 1.00 52.06 97 ALA A C 1
ATOM 728 O O . ALA A 1 97 ? 7.090 12.952 -8.344 1.00 52.06 97 ALA A O 1
ATOM 729 N N . HIS A 1 98 ? 8.086 11.667 -6.797 1.00 45.28 98 HIS A N 1
ATOM 730 C CA . HIS A 1 98 ? 9.090 11.110 -7.685 1.00 45.28 98 HIS A CA 1
ATOM 731 C C . HIS A 1 98 ? 8.385 10.021 -8.483 1.00 45.28 98 HIS A C 1
ATOM 733 O O . HIS A 1 98 ? 7.980 8.983 -7.964 1.00 45.28 98 HIS A O 1
ATOM 739 N N . PHE A 1 99 ? 8.136 10.319 -9.751 1.00 48.88 99 PHE A N 1
ATOM 740 C CA . PHE A 1 99 ? 7.526 9.387 -10.678 1.00 48.88 99 PHE A CA 1
ATOM 741 C C . PHE A 1 99 ? 8.604 8.407 -11.157 1.00 48.88 99 PHE A C 1
ATOM 743 O O . PHE A 1 99 ? 9.620 8.809 -11.718 1.00 48.88 99 PHE A O 1
ATOM 750 N N . LEU A 1 100 ? 8.383 7.108 -10.959 1.00 47.56 100 LEU A N 1
ATOM 751 C CA . LEU A 1 100 ? 9.208 6.076 -11.581 1.00 47.56 100 LEU A CA 1
ATOM 752 C C . LEU A 1 100 ? 8.832 5.985 -13.069 1.00 47.56 100 LEU A C 1
ATOM 754 O O . LEU A 1 100 ? 7.754 5.493 -13.415 1.00 47.56 100 LEU A O 1
ATOM 758 N N . VAL A 1 101 ? 9.702 6.457 -13.969 1.00 52.31 101 VAL A N 1
ATOM 759 C CA . VAL A 1 101 ? 9.509 6.281 -15.419 1.00 52.31 101 VAL A CA 1
ATOM 760 C C . VAL A 1 101 ? 9.998 4.897 -15.829 1.00 52.31 101 VAL A C 1
ATOM 762 O O . VAL A 1 101 ? 11.129 4.718 -16.269 1.00 52.31 101 VAL A O 1
ATOM 765 N N . VAL A 1 102 ? 9.119 3.904 -15.755 1.00 48.78 102 VAL A N 1
ATOM 766 C CA . VAL A 1 102 ? 9.394 2.594 -16.357 1.00 48.78 102 VAL A CA 1
ATOM 767 C C . VAL A 1 102 ? 9.336 2.753 -17.882 1.00 48.78 102 VAL A C 1
ATOM 769 O O . VAL A 1 102 ? 8.365 3.297 -18.401 1.00 48.78 102 VAL A O 1
ATOM 772 N N . ARG A 1 103 ? 10.350 2.307 -18.637 1.00 47.81 103 ARG A N 1
ATOM 773 C CA . ARG A 1 103 ? 10.311 2.287 -20.116 1.00 47.81 103 ARG A CA 1
ATOM 774 C C . ARG A 1 103 ? 10.137 0.868 -20.650 1.00 47.81 103 ARG A C 1
ATOM 776 O O . ARG A 1 103 ? 10.757 -0.077 -20.171 1.00 47.81 103 ARG A O 1
ATOM 783 N N . LYS A 1 104 ? 9.308 0.716 -21.689 1.00 44.06 104 LYS A N 1
ATOM 784 C CA . LYS A 1 104 ? 9.093 -0.561 -22.382 1.00 44.06 104 LYS A CA 1
ATOM 785 C C . LYS A 1 104 ? 10.296 -0.811 -23.285 1.00 44.06 104 LYS A C 1
ATOM 787 O O . LYS A 1 104 ? 10.586 0.018 -24.145 1.00 44.06 104 LYS A O 1
ATOM 792 N N . ARG A 1 105 ? 10.960 -1.959 -23.135 1.00 48.97 105 ARG A N 1
ATOM 793 C CA . ARG A 1 105 ? 11.965 -2.419 -24.100 1.00 48.97 105 ARG A CA 1
ATOM 794 C C . ARG A 1 105 ? 11.292 -2.579 -25.469 1.00 48.97 105 ARG A C 1
ATOM 796 O O . ARG A 1 105 ? 10.352 -3.360 -25.606 1.00 48.97 105 ARG A O 1
ATOM 803 N N . ILE A 1 106 ? 11.735 -1.804 -26.457 1.00 47.53 106 ILE A N 1
ATOM 804 C CA . ILE A 1 106 ? 11.459 -2.091 -27.867 1.00 47.53 106 ILE A CA 1
ATOM 805 C C . ILE A 1 106 ? 12.511 -3.125 -28.266 1.00 47.53 106 ILE A C 1
ATOM 807 O O . ILE A 1 106 ? 13.703 -2.825 -28.263 1.00 47.53 106 ILE A O 1
ATOM 811 N N . GLU A 1 107 ? 12.094 -4.363 -28.508 1.00 51.69 107 GLU A N 1
ATOM 812 C CA . GLU A 1 107 ? 12.985 -5.372 -29.074 1.00 51.69 107 GLU A CA 1
ATOM 813 C C . GLU A 1 107 ? 13.178 -5.094 -30.570 1.00 51.69 107 GLU A C 1
ATOM 815 O O . GLU A 1 107 ? 12.208 -5.082 -31.324 1.00 51.69 107 GLU A O 1
ATOM 820 N N . GLY A 1 108 ? 14.437 -4.896 -30.972 1.00 47.59 108 GLY A N 1
ATOM 821 C CA . GLY A 1 108 ? 14.909 -5.063 -32.349 1.00 47.59 108 GLY A CA 1
ATOM 822 C C . GLY A 1 108 ? 14.962 -3.803 -33.218 1.00 47.59 108 GLY A C 1
ATOM 823 O O . GLY A 1 108 ? 13.937 -3.303 -33.673 1.00 47.59 108 GLY A O 1
ATOM 824 N N . SER A 1 109 ? 16.189 -3.381 -33.540 1.00 38.06 109 SER A N 1
ATOM 825 C CA . SER A 1 109 ? 16.571 -3.024 -34.910 1.00 38.06 109 SER A CA 1
ATOM 826 C C . SER A 1 109 ? 17.780 -3.855 -35.314 1.00 38.06 109 SER A C 1
ATOM 828 O O . SER A 1 109 ? 18.514 -4.295 -34.399 1.00 38.06 109 SER A O 1
#

Sequence (109 aa):
MSAISASIEALVLDVDRMIDEPFGDSLPRVITSLASLRETILTTDILADDASDIEAITATLDSFHRIFSAIGRRDASAIAALTQSDQAFIDTWGQPAHFLVVRKRIEGS

Secondary structure (DSSP, 8-state):
-HHHHHHHHHHHHHHHHHHH-TTSTHHHHHHHHHHHHHHHHHHS----S-HHHHHHHHHHHHHHHHHHHHHHTT-HHHHHHHHHH-HHHHHHTT---------------

Organism: NCBI:txid1355477

Nearest PDB structures (foldseek):
  1kt1-assembly1_A  TM=4.660E-01  e=9.853E+00  Saimiri boliviensis

Foldseek 3Di:
DVVLVVLVVLLVVLVVVCVVPVQDPSLVVNLVSLVVSLVCLVPDPWDFPDPVVSVLVSLLSVLVSQLSVCVNVVPVVSNVVSCVPSVSNVVVVPDPPDDTDTDDDDDDD